Protein AF-A0A939VEJ2-F1 (afdb_monomer)

Sequence (74 aa):
IFEAKVGKGSLIMCSFDLLTDGNLPEIRQLRFSLLKYMQGKDFNPQTSITEQQLCSLLDSDLLKRETTPTTIYE

Foldseek 3Di:
DAKEAEDPRIDDDDPDDLPPPDPDVVSVVVVVVVVVCCVDPVPDHPHYDYPVRVVVVVPPCVVPPPPDPCPVPD

Structure (mmCIF, N/CA/C/O backbone):
data_AF-A0A939VEJ2-F1
#
_entry.id   AF-A0A939VEJ2-F1
#
loop_
_atom_site.group_PDB
_atom_site.id
_atom_site.type_symbol
_atom_site.label_atom_id
_atom_site.label_alt_id
_atom_site.label_comp_id
_atom_site.label_asym_id
_atom_site.label_entity_id
_atom_site.label_seq_id
_atom_site.pdbx_PDB_ins_code
_atom_site.Cartn_x
_atom_site.Cartn_y
_atom_site.Cartn_z
_atom_site.occupancy
_atom_site.B_iso_or_equiv
_atom_site.auth_seq_id
_atom_site.auth_comp_id
_atom_site.auth_asym_id
_atom_site.auth_atom_id
_atom_site.pdbx_PDB_model_num
ATOM 1 N N . ILE A 1 1 ? -2.015 -7.544 -6.035 1.00 87.50 1 ILE A N 1
ATOM 2 C CA . ILE A 1 1 ? -2.290 -6.170 -5.551 1.00 87.50 1 ILE A CA 1
ATOM 3 C C . ILE A 1 1 ? -3.458 -6.280 -4.593 1.00 87.50 1 ILE A C 1
ATOM 5 O O . ILE A 1 1 ? -4.386 -7.013 -4.912 1.00 87.50 1 ILE A O 1
ATOM 9 N N . PHE A 1 2 ? -3.393 -5.637 -3.434 1.00 92.12 2 PHE A N 1
ATOM 10 C CA . PHE A 1 2 ? -4.503 -5.616 -2.481 1.00 92.12 2 PHE A CA 1
ATOM 11 C C . PHE A 1 2 ? -4.653 -4.230 -1.860 1.00 92.12 2 PHE A C 1
ATOM 13 O O . PHE A 1 2 ? -3.735 -3.411 -1.930 1.00 92.12 2 PHE A O 1
ATOM 20 N N . GLU A 1 3 ? -5.803 -3.992 -1.241 1.00 95.12 3 GLU A N 1
ATOM 21 C CA . GLU A 1 3 ? -6.127 -2.761 -0.529 1.00 95.12 3 GLU A CA 1
ATOM 22 C C . GLU A 1 3 ? -6.541 -3.050 0.915 1.00 95.12 3 GLU A C 1
ATOM 24 O O . GLU A 1 3 ? -7.103 -4.106 1.213 1.00 95.12 3 GLU A O 1
ATOM 29 N N . ALA A 1 4 ? -6.248 -2.119 1.819 1.00 95.69 4 ALA A N 1
ATOM 30 C CA . ALA A 1 4 ? -6.613 -2.233 3.225 1.00 95.69 4 ALA A CA 1
ATOM 31 C C . ALA A 1 4 ? -6.758 -0.859 3.889 1.00 95.69 4 ALA A C 1
ATOM 33 O O . ALA A 1 4 ? -6.169 0.127 3.454 1.00 95.69 4 ALA A O 1
ATOM 34 N N . LYS A 1 5 ? -7.520 -0.795 4.978 1.00 96.38 5 LYS A N 1
ATOM 35 C CA . LYS A 1 5 ? -7.527 0.322 5.925 1.00 96.38 5 LYS A CA 1
ATOM 36 C C . LYS A 1 5 ? -6.448 0.087 6.973 1.00 96.38 5 LYS A C 1
ATOM 38 O O . LYS A 1 5 ? -6.328 -1.024 7.481 1.00 96.38 5 LYS A O 1
ATOM 43 N N . VAL A 1 6 ? -5.692 1.131 7.300 1.00 94.50 6 VAL A N 1
ATOM 44 C CA . VAL A 1 6 ? -4.641 1.091 8.327 1.00 94.50 6 VAL A CA 1
ATOM 45 C C . VAL A 1 6 ? -4.807 2.300 9.229 1.00 94.50 6 VAL A C 1
ATOM 47 O O . VAL A 1 6 ? -4.621 3.437 8.792 1.00 94.50 6 VAL A O 1
ATOM 50 N N . GLY A 1 7 ? -5.208 2.073 10.479 1.00 90.75 7 GLY A N 1
ATOM 51 C CA . GLY A 1 7 ? -5.530 3.160 11.403 1.00 90.75 7 GLY A CA 1
ATOM 52 C C . GLY A 1 7 ? -6.594 4.098 10.817 1.00 90.75 7 GLY A C 1
ATOM 53 O O . GLY A 1 7 ? -7.724 3.688 10.559 1.00 90.75 7 GLY A O 1
ATOM 54 N N . LYS A 1 8 ? -6.229 5.366 10.594 1.00 90.62 8 LYS A N 1
ATOM 55 C CA . LYS A 1 8 ? -7.105 6.384 9.975 1.00 90.62 8 LYS A CA 1
ATOM 56 C C . LYS A 1 8 ? -6.933 6.505 8.453 1.00 90.62 8 LYS A C 1
ATOM 58 O O . LYS A 1 8 ? -7.628 7.303 7.829 1.00 90.62 8 LYS A O 1
ATOM 63 N N . GLY A 1 9 ? -5.988 5.768 7.873 1.00 92.19 9 GLY A N 1
ATOM 64 C CA . GLY A 1 9 ? -5.619 5.829 6.463 1.00 92.19 9 GLY A CA 1
ATOM 65 C C . GLY A 1 9 ? -6.083 4.619 5.654 1.00 92.19 9 GLY A C 1
ATOM 66 O O . GLY A 1 9 ? -6.676 3.670 6.166 1.00 92.19 9 GLY A O 1
ATOM 67 N N . SER A 1 10 ? -5.792 4.667 4.357 1.00 94.19 10 SER A N 1
ATOM 68 C CA . SER A 1 10 ? -6.001 3.569 3.410 1.00 94.19 10 SER A CA 1
ATOM 69 C C . SER A 1 10 ? -4.697 3.269 2.679 1.00 94.19 10 SER A C 1
ATOM 71 O O . SER A 1 10 ? -3.892 4.167 2.438 1.00 94.19 10 SER A O 1
ATOM 73 N N . LEU A 1 11 ? -4.497 2.005 2.338 1.00 93.56 11 LEU A N 1
ATOM 74 C CA . LEU A 1 11 ? -3.285 1.455 1.753 1.00 93.56 11 LEU A CA 1
ATOM 75 C C . LEU A 1 11 ? -3.642 0.660 0.497 1.00 93.56 11 LEU A C 1
ATOM 77 O O . LEU A 1 11 ? -4.601 -0.110 0.503 1.00 93.56 11 LEU A O 1
ATOM 81 N N . ILE A 1 12 ? -2.822 0.801 -0.543 1.00 93.25 12 ILE A N 1
ATOM 82 C CA . ILE A 1 12 ? -2.718 -0.153 -1.649 1.00 93.25 12 ILE A CA 1
ATOM 83 C C . ILE A 1 12 ? -1.313 -0.738 -1.628 1.00 93.25 12 ILE A C 1
ATOM 85 O O . ILE A 1 12 ? -0.332 0.001 -1.577 1.00 93.25 12 ILE A O 1
ATOM 89 N N . MET A 1 13 ? -1.227 -2.062 -1.719 1.00 91.00 13 MET A N 1
ATOM 90 C CA . MET A 1 13 ? 0.027 -2.792 -1.833 1.00 91.00 13 MET A CA 1
ATOM 91 C C . MET A 1 13 ? 0.143 -3.427 -3.218 1.00 91.00 13 MET A C 1
ATOM 93 O O . MET A 1 13 ? -0.730 -4.185 -3.661 1.00 91.00 13 MET A O 1
ATOM 97 N N . CYS A 1 14 ? 1.255 -3.146 -3.892 1.00 89.94 14 CYS A N 1
ATOM 98 C CA . CYS A 1 14 ? 1.623 -3.719 -5.179 1.00 89.94 14 CYS A CA 1
ATOM 99 C C . CYS A 1 14 ? 3.006 -4.367 -5.062 1.00 89.94 14 CYS A C 1
ATOM 101 O O . CYS A 1 14 ? 3.912 -3.777 -4.488 1.00 89.94 14 CYS A O 1
ATOM 103 N N . SER A 1 15 ? 3.167 -5.573 -5.606 1.00 88.38 15 SER A N 1
ATOM 104 C CA . SER A 1 15 ? 4.452 -6.284 -5.640 1.00 88.38 15 SER A CA 1
ATOM 105 C C . SER A 1 15 ? 5.359 -5.835 -6.788 1.00 88.38 15 SER A C 1
ATOM 107 O O . SER A 1 15 ? 6.520 -6.223 -6.831 1.00 88.38 15 SER A O 1
ATOM 109 N N . PHE A 1 16 ? 4.823 -5.075 -7.747 1.00 87.88 16 PHE A N 1
ATOM 110 C CA . PHE A 1 16 ? 5.606 -4.513 -8.838 1.00 87.88 16 PHE A CA 1
ATOM 111 C C . 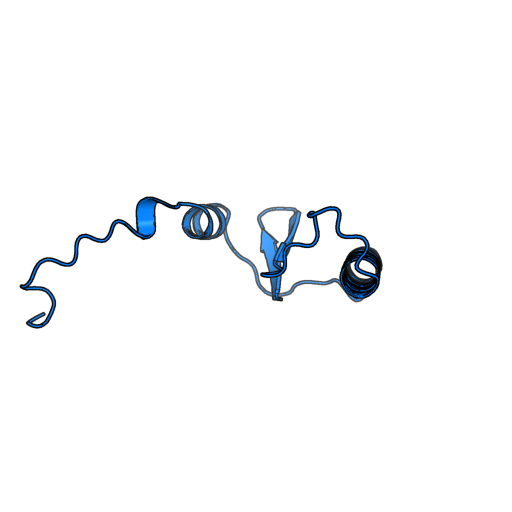PHE A 1 16 ? 6.305 -3.245 -8.382 1.00 87.88 16 PHE A C 1
ATOM 113 O O . PHE A 1 16 ? 5.719 -2.418 -7.680 1.00 87.88 16 PHE A O 1
ATOM 120 N N . ASP A 1 17 ? 7.528 -3.063 -8.861 1.00 88.06 17 ASP A N 1
ATOM 121 C CA . ASP A 1 17 ? 8.221 -1.801 -8.706 1.00 88.06 17 ASP A CA 1
ATOM 122 C C . ASP A 1 17 ? 7.623 -0.752 -9.657 1.00 88.06 17 ASP A C 1
ATOM 124 O O . ASP A 1 17 ? 7.896 -0.722 -10.855 1.00 88.06 17 ASP A O 1
ATOM 128 N N . LEU A 1 18 ? 6.749 0.088 -9.101 1.00 87.12 18 LEU A N 1
ATOM 129 C CA . LEU A 1 18 ? 6.090 1.193 -9.804 1.00 87.12 18 LEU A CA 1
ATOM 130 C C . LEU A 1 18 ? 6.865 2.516 -9.706 1.00 87.12 18 LEU A C 1
ATOM 132 O O . LEU A 1 18 ? 6.411 3.542 -10.229 1.00 87.12 18 LEU A O 1
ATOM 136 N N . LEU A 1 19 ? 7.967 2.519 -8.953 1.00 83.88 19 LEU A N 1
ATOM 137 C CA . LEU A 1 19 ? 8.751 3.709 -8.638 1.00 83.88 19 LEU A CA 1
ATOM 138 C C . LEU A 1 19 ? 10.068 3.745 -9.403 1.00 83.88 19 LEU A C 1
ATOM 140 O O . LEU A 1 19 ? 10.598 4.837 -9.600 1.00 83.88 19 LEU A O 1
ATOM 144 N N . THR A 1 20 ? 10.556 2.593 -9.865 1.00 81.56 20 THR A N 1
ATOM 145 C CA . THR A 1 20 ? 11.657 2.540 -10.819 1.00 81.56 20 THR A CA 1
ATOM 146 C C . THR A 1 20 ? 11.306 3.358 -12.055 1.00 81.56 20 THR A C 1
ATOM 148 O O . THR A 1 20 ? 10.276 3.153 -12.704 1.00 81.56 20 THR A O 1
ATOM 151 N N . ASP A 1 21 ? 12.195 4.295 -12.378 1.00 66.94 21 ASP A N 1
ATOM 152 C CA . ASP A 1 21 ? 12.092 5.151 -13.550 1.00 66.94 21 ASP A CA 1
ATOM 153 C C . ASP A 1 21 ? 12.492 4.344 -14.791 1.00 66.94 21 ASP A C 1
ATOM 155 O O . ASP A 1 21 ? 13.602 4.408 -15.317 1.00 66.94 21 ASP A O 1
ATOM 159 N N . GLY A 1 22 ? 11.588 3.460 -15.197 1.00 63.94 22 GLY A N 1
ATOM 160 C CA . GLY A 1 22 ? 11.691 2.714 -16.433 1.00 63.94 22 GLY A CA 1
ATOM 161 C C . GLY A 1 22 ? 10.928 3.455 -17.514 1.00 63.94 22 GLY A C 1
ATOM 162 O O . GLY A 1 22 ? 9.757 3.793 -17.344 1.00 63.94 22 GLY A O 1
ATOM 163 N N . ASN A 1 23 ? 11.524 3.609 -18.695 1.00 75.25 23 ASN A N 1
ATOM 164 C CA . ASN A 1 23 ? 10.820 4.090 -19.888 1.00 75.25 23 ASN A CA 1
ATOM 165 C C . ASN A 1 23 ? 9.672 3.165 -20.369 1.00 75.25 23 ASN A C 1
ATOM 167 O O . ASN A 1 23 ? 9.129 3.368 -21.457 1.00 75.25 23 ASN A O 1
ATOM 171 N N . LEU A 1 24 ? 9.278 2.193 -19.545 1.00 88.69 24 LEU A N 1
ATOM 172 C CA . LEU A 1 24 ? 8.277 1.168 -19.770 1.00 88.69 24 LEU A CA 1
ATOM 173 C C . LEU A 1 24 ? 6.862 1.774 -19.697 1.00 88.69 24 LEU A C 1
ATOM 175 O O . LEU A 1 24 ? 6.418 2.204 -18.623 1.00 88.69 24 LEU A O 1
ATOM 179 N N . PRO A 1 25 ? 6.141 1.870 -20.829 1.00 90.44 25 PRO A N 1
ATOM 180 C CA . PRO A 1 25 ? 4.800 2.451 -20.862 1.00 90.44 25 PRO A CA 1
ATOM 181 C C . PRO A 1 25 ? 3.804 1.720 -19.951 1.00 90.44 25 PRO A C 1
ATOM 183 O O . PRO A 1 25 ? 2.925 2.368 -19.383 1.00 90.44 25 PRO A O 1
ATOM 186 N N . GLU A 1 26 ? 3.963 0.412 -19.758 1.00 91.44 26 GLU A N 1
ATOM 187 C CA . GLU A 1 26 ? 3.121 -0.431 -18.913 1.00 91.44 26 GLU A CA 1
ATOM 188 C C . GLU A 1 26 ? 3.194 -0.052 -17.426 1.00 91.44 26 GLU A C 1
ATOM 190 O O . GLU A 1 26 ? 2.153 0.045 -16.774 1.00 91.44 26 GLU A O 1
ATOM 195 N N . ILE A 1 27 ? 4.384 0.266 -16.901 1.00 91.19 27 ILE A N 1
ATOM 196 C CA . ILE A 1 27 ? 4.556 0.689 -15.501 1.00 91.19 27 ILE A CA 1
ATOM 197 C C . ILE A 1 27 ? 3.901 2.056 -15.284 1.00 91.19 27 ILE A C 1
ATOM 199 O O . ILE A 1 27 ? 3.176 2.257 -14.306 1.00 91.19 27 ILE A O 1
ATOM 203 N N . ARG A 1 28 ? 4.088 2.988 -16.230 1.00 90.19 28 ARG A N 1
ATOM 204 C CA . ARG A 1 28 ? 3.463 4.319 -16.173 1.00 90.19 28 ARG A CA 1
ATOM 205 C C . ARG A 1 28 ? 1.941 4.236 -16.195 1.00 90.19 28 ARG A C 1
ATOM 207 O O . ARG A 1 28 ? 1.285 4.901 -15.392 1.00 90.19 28 ARG A O 1
ATOM 214 N N . GLN A 1 29 ? 1.381 3.422 -17.088 1.00 92.56 29 GLN A N 1
ATOM 215 C CA . GLN A 1 29 ? -0.066 3.228 -17.179 1.00 92.56 29 GLN A CA 1
ATOM 216 C C . GLN A 1 29 ? -0.640 2.572 -15.923 1.00 92.56 29 GLN A C 1
ATOM 218 O O . GLN A 1 29 ? -1.652 3.037 -15.396 1.00 92.56 29 GLN A O 1
ATOM 223 N N . LEU A 1 30 ? 0.028 1.543 -15.395 1.00 93.12 30 LEU A N 1
ATOM 224 C CA . LEU A 1 30 ? -0.4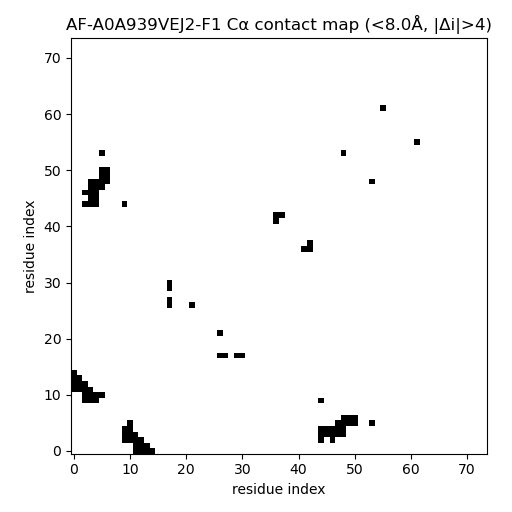00 0.880 -14.167 1.00 93.12 30 LEU A CA 1
ATOM 225 C C . LEU A 1 30 ? -0.386 1.847 -12.976 1.00 93.12 30 LEU A C 1
ATOM 227 O O . LEU A 1 30 ? -1.378 1.950 -12.255 1.00 93.12 30 LEU A O 1
ATOM 231 N N . ARG A 1 31 ? 0.691 2.623 -12.807 1.00 92.38 31 ARG A N 1
ATOM 232 C CA . ARG A 1 31 ? 0.780 3.656 -11.766 1.00 92.38 31 ARG A CA 1
ATOM 233 C C . ARG A 1 31 ? -0.326 4.702 -11.903 1.00 92.38 31 ARG A C 1
ATOM 235 O O . ARG A 1 31 ? -0.968 5.036 -10.910 1.00 92.38 31 ARG A O 1
ATOM 242 N N . PHE A 1 32 ? -0.562 5.209 -13.114 1.00 93.19 32 PHE A N 1
ATOM 243 C CA . PHE A 1 32 ? -1.639 6.164 -13.374 1.00 93.19 32 PHE A CA 1
ATOM 244 C C . PHE A 1 32 ? -3.009 5.583 -13.004 1.00 93.19 32 PHE A C 1
ATOM 246 O O . PHE A 1 32 ? -3.782 6.233 -12.302 1.00 93.19 32 PHE A O 1
ATOM 253 N N . SER A 1 33 ? -3.283 4.345 -13.420 1.00 94.19 33 SER A N 1
ATOM 254 C CA . SER A 1 33 ? -4.548 3.656 -13.151 1.00 94.19 33 SER A CA 1
ATOM 255 C C . SER A 1 33 ? -4.789 3.469 -11.652 1.00 94.19 33 SER A C 1
ATOM 257 O O . SER A 1 33 ? -5.879 3.763 -11.168 1.00 94.19 33 SER A O 1
ATOM 259 N N . LEU A 1 34 ? -3.763 3.061 -10.898 1.00 94.50 34 LEU A N 1
ATOM 260 C CA . LEU A 1 34 ? -3.851 2.895 -9.445 1.00 94.50 34 LEU A CA 1
ATOM 261 C C . LEU A 1 34 ? -4.093 4.226 -8.727 1.00 94.50 34 LEU A C 1
ATOM 263 O O . LEU A 1 34 ? -4.982 4.313 -7.885 1.00 94.50 34 LEU A O 1
ATOM 267 N N . LEU A 1 35 ? -3.363 5.282 -9.097 1.00 93.75 35 LEU A N 1
ATOM 268 C CA . LEU A 1 35 ? -3.584 6.614 -8.529 1.00 93.75 35 LEU A CA 1
ATOM 269 C C . LEU A 1 35 ? -4.990 7.131 -8.837 1.00 93.75 35 LEU A C 1
ATOM 271 O O . LEU A 1 35 ? -5.633 7.724 -7.972 1.00 93.75 35 LEU A O 1
ATOM 275 N N . LYS A 1 36 ? -5.485 6.891 -10.056 1.00 96.44 36 LYS A N 1
ATOM 276 C CA . LYS A 1 36 ? -6.832 7.302 -10.449 1.00 96.44 36 LYS A CA 1
ATOM 277 C C . LYS A 1 36 ? -7.905 6.535 -9.680 1.00 96.44 36 LYS A C 1
ATOM 279 O O . LYS A 1 36 ? -8.872 7.152 -9.240 1.00 96.44 36 LYS A O 1
ATOM 284 N N . TYR A 1 37 ? -7.713 5.232 -9.490 1.00 96.00 37 TYR A N 1
ATOM 285 C CA . TYR A 1 37 ? -8.580 4.390 -8.671 1.00 96.00 37 TYR A CA 1
ATOM 286 C C . TYR A 1 37 ? -8.640 4.893 -7.223 1.00 96.00 37 TYR A C 1
ATOM 288 O O . TYR A 1 37 ? -9.732 5.151 -6.729 1.00 96.00 37 TYR A O 1
ATOM 296 N N . MET A 1 38 ? -7.490 5.170 -6.594 1.00 94.50 38 MET A N 1
ATOM 297 C CA . MET A 1 38 ? -7.409 5.683 -5.214 1.00 94.50 38 MET A CA 1
ATOM 298 C C . MET A 1 38 ? -8.098 7.039 -4.998 1.00 94.50 38 MET A C 1
ATOM 300 O O . MET A 1 38 ? -8.472 7.368 -3.876 1.00 94.50 38 MET A O 1
ATOM 304 N N . GLN A 1 39 ? -8.245 7.845 -6.053 1.00 95.25 39 GLN A N 1
ATOM 305 C CA . GLN A 1 39 ? -8.969 9.123 -6.015 1.00 95.25 39 GLN A CA 1
ATOM 306 C C . GLN A 1 39 ? -10.485 8.961 -6.206 1.00 95.25 39 GLN A C 1
ATOM 308 O O . GLN A 1 39 ? -11.240 9.912 -5.997 1.00 95.25 39 GLN A O 1
ATOM 313 N N . GLY A 1 40 ? -10.928 7.798 -6.680 1.00 94.56 40 GLY A N 1
ATOM 314 C CA . GLY A 1 40 ? -12.325 7.498 -6.949 1.00 94.56 40 GLY A CA 1
ATOM 315 C C . GLY A 1 40 ? -13.092 7.083 -5.697 1.00 94.56 40 GLY A C 1
ATOM 316 O O . GLY A 1 40 ? -12.521 6.722 -4.674 1.00 94.56 40 GLY A O 1
ATOM 317 N N . LYS A 1 41 ? -14.424 7.089 -5.803 1.00 94.19 41 LYS A N 1
ATOM 318 C CA . LYS A 1 41 ? -15.316 6.576 -4.747 1.00 94.19 41 LYS A CA 1
ATOM 319 C C . LYS A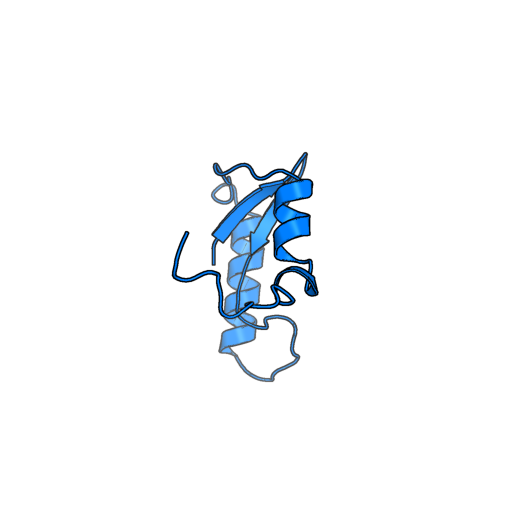 1 41 ? -15.265 5.052 -4.621 1.00 94.19 41 LYS A C 1
ATOM 321 O O . LYS A 1 41 ? -15.633 4.521 -3.579 1.00 94.19 41 LYS A O 1
ATOM 326 N N . ASP A 1 42 ? -14.823 4.381 -5.681 1.00 94.12 42 ASP A N 1
ATOM 327 C CA . ASP A 1 42 ? -14.713 2.924 -5.736 1.00 94.12 42 ASP A CA 1
ATOM 328 C C . ASP A 1 42 ? -13.568 2.409 -4.858 1.00 94.12 42 ASP A C 1
ATOM 330 O O . ASP A 1 42 ? -13.623 1.274 -4.391 1.00 94.12 42 ASP A O 1
ATOM 334 N N . PHE A 1 43 ? -12.575 3.257 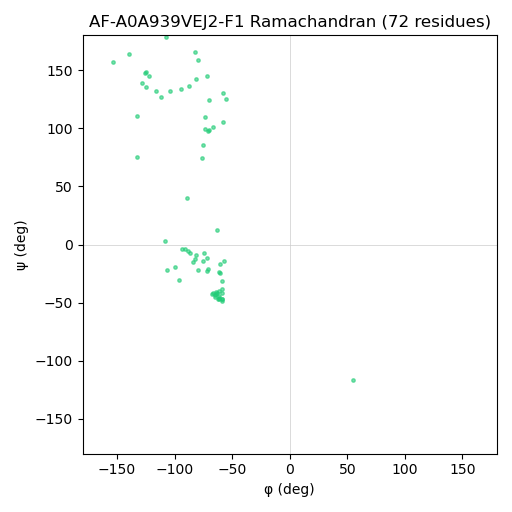-4.559 1.00 95.75 43 PHE A N 1
ATOM 335 C CA . PHE A 1 43 ? -11.554 2.948 -3.568 1.00 95.75 43 PHE A CA 1
ATOM 336 C C . PHE A 1 43 ? -12.123 3.086 -2.154 1.00 95.75 43 PHE A C 1
ATOM 338 O O . PHE A 1 43 ? -12.032 4.125 -1.498 1.00 95.75 43 PHE A O 1
ATOM 345 N N . ASN A 1 44 ? -12.737 2.003 -1.689 1.00 94.69 44 ASN A N 1
ATOM 346 C CA . ASN A 1 44 ? -13.308 1.883 -0.357 1.00 94.69 44 ASN A CA 1
ATOM 347 C C . ASN A 1 44 ? -12.869 0.548 0.268 1.00 94.69 44 ASN A C 1
ATOM 349 O O . ASN A 1 44 ? -13.678 -0.383 0.343 1.00 94.69 44 ASN A O 1
ATOM 353 N N . PRO A 1 45 ? -11.607 0.438 0.728 1.00 94.62 45 PRO A N 1
ATOM 354 C CA . PRO A 1 45 ? -11.087 -0.800 1.294 1.00 94.62 45 PRO A CA 1
ATOM 355 C C . PRO A 1 45 ? -11.923 -1.266 2.488 1.00 94.62 45 PRO A C 1
ATOM 357 O O . PRO A 1 45 ? -12.213 -0.496 3.408 1.00 94.62 45 PRO A O 1
ATOM 360 N N . GLN A 1 46 ? -12.321 -2.538 2.483 1.00 94.06 46 GLN A N 1
ATOM 361 C CA . GLN A 1 46 ? -13.111 -3.142 3.568 1.00 94.06 46 GLN A CA 1
ATOM 362 C C . GLN A 1 46 ? -12.241 -3.892 4.575 1.00 94.06 46 GLN A C 1
ATOM 364 O O . GLN A 1 46 ? -12.552 -3.935 5.763 1.00 94.06 46 GLN A O 1
ATOM 369 N N . THR A 1 47 ? -11.123 -4.443 4.111 1.00 93.81 47 THR A N 1
ATOM 370 C CA . THR A 1 47 ? -10.159 -5.139 4.958 1.00 93.81 47 THR A CA 1
ATOM 371 C C . THR A 1 47 ? -9.441 -4.136 5.850 1.00 93.81 47 THR A C 1
ATOM 373 O O . THR A 1 47 ? -8.852 -3.183 5.349 1.00 93.81 47 THR A O 1
ATOM 376 N N . SER A 1 48 ? -9.475 -4.345 7.163 1.00 94.94 48 SER A N 1
ATOM 377 C CA . SER A 1 48 ? -8.736 -3.533 8.133 1.00 94.94 48 SER A CA 1
ATOM 378 C C . SER A 1 48 ? -7.519 -4.305 8.627 1.00 94.94 48 SER A C 1
ATOM 380 O O . SER A 1 48 ? -7.649 -5.470 9.001 1.00 94.94 48 SER A O 1
ATOM 382 N N . ILE A 1 49 ? -6.354 -3.661 8.631 1.00 93.62 49 ILE A N 1
ATOM 383 C CA . ILE A 1 49 ? -5.115 -4.189 9.210 1.00 93.62 49 ILE A CA 1
ATOM 384 C C . ILE A 1 49 ? -4.604 -3.222 10.278 1.00 93.62 49 ILE A C 1
ATOM 386 O O . ILE A 1 49 ? -4.757 -2.002 10.164 1.00 93.62 49 ILE A O 1
ATOM 390 N N . THR A 1 50 ? -4.005 -3.755 11.338 1.00 93.88 50 THR A N 1
ATOM 391 C CA . THR A 1 50 ? -3.397 -2.918 12.377 1.00 93.88 50 THR A CA 1
ATOM 392 C C . THR A 1 50 ? -2.024 -2.412 11.942 1.00 93.88 50 THR A C 1
ATOM 394 O O . THR A 1 50 ? -1.362 -3.004 11.088 1.00 93.88 50 THR A O 1
ATOM 397 N N . GLU A 1 51 ? -1.561 -1.324 12.559 1.00 91.12 51 GLU A N 1
ATOM 398 C CA . GLU A 1 51 ? -0.205 -0.810 12.337 1.00 91.12 51 GLU A CA 1
ATOM 399 C C . GLU A 1 51 ? 0.851 -1.862 12.698 1.00 91.12 51 GLU A C 1
ATOM 401 O O . GLU A 1 51 ? 1.807 -2.038 11.952 1.00 91.12 51 GLU A O 1
ATOM 406 N N . GLN A 1 52 ? 0.642 -2.644 13.768 1.00 90.00 52 GLN A N 1
ATOM 407 C CA . GLN A 1 52 ? 1.555 -3.736 14.122 1.00 90.00 52 GLN A CA 1
ATOM 408 C C . GLN A 1 52 ? 1.607 -4.824 13.039 1.00 90.00 52 GLN A C 1
ATOM 410 O O . GLN A 1 52 ? 2.688 -5.310 12.716 1.00 90.00 52 GLN A O 1
ATOM 415 N N . GLN A 1 53 ? 0.460 -5.196 12.458 1.00 89.19 53 GLN A N 1
ATOM 416 C CA . GLN A 1 53 ? 0.413 -6.161 11.357 1.00 89.19 53 GLN A CA 1
ATOM 417 C C . GLN A 1 53 ? 1.135 -5.620 10.123 1.00 89.19 53 GLN A C 1
ATOM 419 O O . GLN A 1 53 ? 1.910 -6.348 9.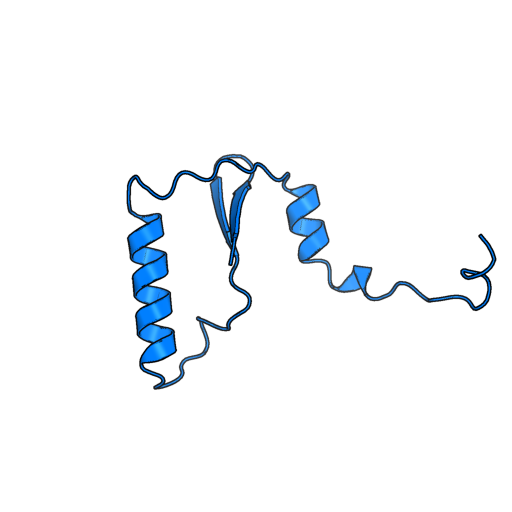509 1.00 89.19 53 GLN A O 1
ATOM 424 N N . LEU A 1 54 ? 0.938 -4.343 9.787 1.00 90.00 54 LEU A N 1
ATOM 425 C CA . LEU A 1 54 ? 1.657 -3.708 8.687 1.00 90.00 54 LEU A CA 1
ATOM 426 C C . LEU A 1 54 ? 3.173 -3.698 8.929 1.00 90.00 54 LEU A C 1
ATOM 428 O O . LEU A 1 54 ? 3.918 -4.094 8.038 1.00 90.00 54 LEU A O 1
ATOM 432 N N . CYS A 1 55 ? 3.630 -3.308 10.121 1.00 89.12 55 CYS A N 1
ATOM 433 C CA . CYS A 1 55 ? 5.053 -3.333 10.467 1.00 89.12 55 CYS A CA 1
ATOM 434 C C . CYS A 1 55 ? 5.634 -4.745 10.355 1.00 89.12 55 CYS A C 1
ATOM 436 O O . CYS A 1 55 ? 6.689 -4.918 9.754 1.00 89.12 55 CYS A O 1
ATOM 438 N N . SER A 1 56 ? 4.899 -5.768 10.806 1.00 88.81 56 SER A N 1
ATOM 439 C CA . SER A 1 56 ? 5.350 -7.158 10.687 1.00 88.81 56 SER A CA 1
ATOM 440 C C . SER A 1 56 ? 5.540 -7.626 9.235 1.00 88.81 56 SER A C 1
ATOM 442 O O . SER A 1 56 ? 6.309 -8.546 8.990 1.00 88.81 56 SER A O 1
ATOM 444 N N . LEU A 1 57 ? 4.878 -6.995 8.255 1.00 84.56 57 LEU A N 1
ATOM 445 C CA . LEU A 1 57 ? 5.092 -7.286 6.830 1.00 84.56 57 LEU A CA 1
ATOM 446 C C . LEU A 1 57 ? 6.352 -6.617 6.261 1.00 84.56 57 LEU A C 1
ATOM 448 O O . LEU A 1 57 ? 6.843 -7.044 5.218 1.00 84.56 57 LEU A O 1
ATOM 452 N N . LEU A 1 58 ? 6.838 -5.554 6.905 1.00 82.06 58 LEU A N 1
ATOM 453 C CA . LEU A 1 58 ? 7.989 -4.759 6.467 1.00 82.06 58 LEU A CA 1
ATOM 454 C C . LEU A 1 58 ? 9.278 -5.134 7.209 1.00 82.06 58 LEU A C 1
ATOM 456 O O . LEU A 1 58 ? 10.367 -4.852 6.708 1.00 82.06 58 LEU A O 1
ATOM 460 N N . ASP A 1 59 ? 9.160 -5.783 8.368 1.00 79.94 59 ASP A N 1
AT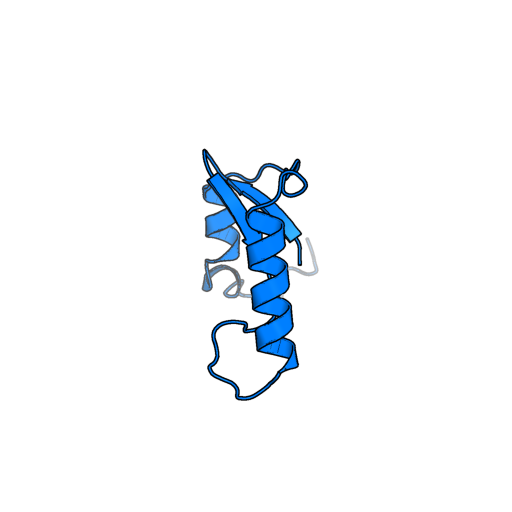OM 461 C CA . ASP A 1 59 ? 10.295 -6.277 9.138 1.00 79.94 59 ASP A CA 1
ATOM 462 C C . ASP A 1 59 ? 11.019 -7.396 8.377 1.00 79.94 59 ASP A C 1
ATOM 464 O O . ASP A 1 59 ? 10.634 -8.569 8.378 1.00 79.94 59 ASP A O 1
ATOM 468 N N . SER A 1 60 ? 12.133 -7.024 7.748 1.00 60.84 60 SER A N 1
ATOM 469 C CA . SER A 1 60 ? 13.065 -7.930 7.071 1.00 60.84 60 SER A CA 1
ATOM 470 C C . SER A 1 60 ? 13.685 -8.975 8.011 1.00 60.84 60 SER A C 1
ATOM 472 O O . SER A 1 60 ? 14.178 -10.004 7.546 1.00 60.84 60 SER A O 1
ATOM 474 N N . ASP A 1 61 ? 13.613 -8.763 9.327 1.00 57.06 61 ASP A N 1
ATOM 475 C CA . ASP A 1 61 ? 14.111 -9.694 10.341 1.00 57.06 61 ASP A CA 1
ATOM 476 C C . ASP A 1 61 ? 13.213 -10.928 10.556 1.00 57.06 61 ASP A C 1
ATOM 478 O O . ASP A 1 61 ? 13.694 -11.932 11.079 1.00 57.06 61 ASP A O 1
ATOM 482 N N . LEU A 1 62 ? 11.959 -10.956 10.076 1.00 54.56 62 LEU A N 1
ATOM 483 C CA . LEU A 1 62 ? 11.136 -12.180 10.130 1.00 54.56 62 LEU A CA 1
ATOM 484 C C . LEU A 1 62 ? 11.589 -13.277 9.147 1.00 54.56 62 LEU A C 1
ATOM 486 O O . LEU A 1 62 ? 11.161 -14.428 9.270 1.00 54.56 62 LEU A O 1
ATOM 490 N N . LEU A 1 63 ? 12.483 -12.950 8.205 1.00 53.06 63 LEU A N 1
ATOM 491 C CA . LEU A 1 63 ? 13.179 -13.920 7.350 1.00 53.06 63 LEU A CA 1
ATOM 492 C C . LEU A 1 63 ?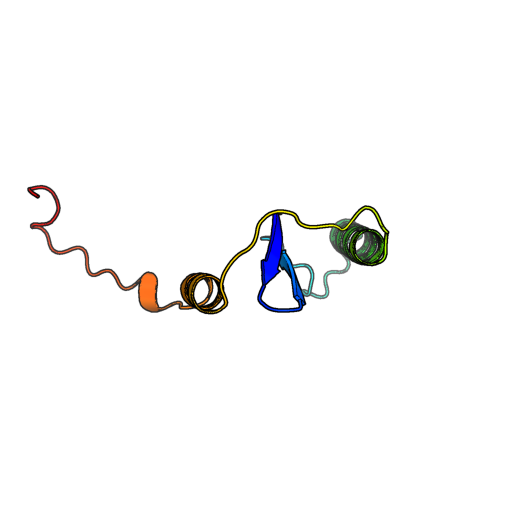 14.387 -14.573 8.046 1.00 53.06 63 LEU A C 1
ATOM 494 O O . LEU A 1 63 ? 14.903 -15.565 7.540 1.00 53.06 63 LEU A O 1
ATOM 498 N N . LYS A 1 64 ? 14.802 -14.092 9.229 1.00 52.00 64 LYS A N 1
ATOM 499 C CA . LYS A 1 64 ? 15.797 -14.752 10.096 1.00 52.00 64 LYS A CA 1
ATOM 500 C C . LYS A 1 64 ? 15.142 -15.729 11.073 1.00 52.00 64 LYS A C 1
ATOM 502 O O . LYS A 1 64 ? 15.527 -15.824 12.236 1.00 52.00 64 LYS A O 1
ATOM 507 N N . ARG A 1 65 ? 14.138 -16.483 10.622 1.00 54.97 65 ARG A N 1
ATOM 508 C CA . ARG A 1 65 ? 13.797 -17.720 11.325 1.00 54.97 65 ARG A CA 1
ATOM 509 C C . ARG A 1 65 ? 14.934 -18.701 11.068 1.00 54.97 65 ARG A C 1
ATOM 511 O O . ARG A 1 65 ? 14.991 -19.314 10.008 1.00 54.97 65 ARG A O 1
ATOM 518 N N . GLU A 1 66 ? 15.855 -18.812 12.019 1.00 51.47 66 GLU A N 1
ATOM 519 C CA . GLU A 1 66 ? 16.808 -19.916 12.057 1.00 51.47 66 GLU A CA 1
ATOM 520 C C . GLU A 1 66 ? 16.003 -21.219 12.115 1.00 51.47 66 GLU A C 1
ATOM 522 O O . GLU A 1 66 ? 15.381 -21.547 13.125 1.00 51.47 66 GLU A O 1
ATOM 527 N N . THR A 1 67 ? 15.946 -21.950 11.003 1.00 52.19 67 THR A N 1
ATOM 528 C CA . THR A 1 67 ? 15.403 -23.306 10.994 1.00 52.19 67 THR A CA 1
ATOM 529 C 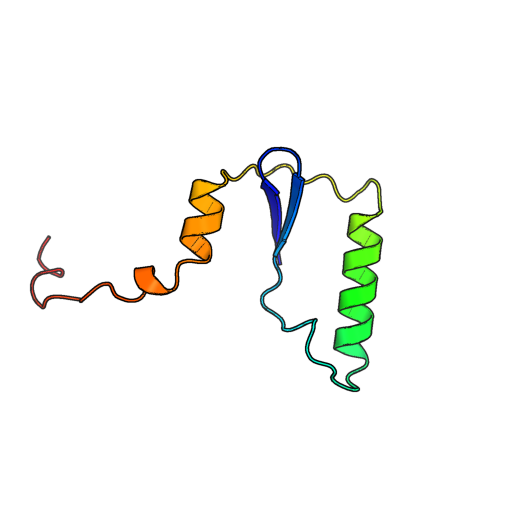C . THR A 1 67 ? 16.401 -24.193 11.724 1.00 52.19 67 THR A C 1
ATOM 531 O O . THR A 1 67 ? 17.410 -24.605 11.147 1.00 52.19 67 THR A O 1
ATOM 534 N N . THR A 1 68 ? 16.163 -24.462 13.004 1.00 60.88 68 THR A N 1
ATOM 535 C CA . THR A 1 68 ? 16.910 -25.503 13.707 1.00 60.88 68 THR A CA 1
ATOM 536 C C . THR A 1 68 ? 16.443 -26.878 13.202 1.00 60.88 68 THR A C 1
ATOM 538 O O . THR A 1 68 ? 15.263 -27.048 12.891 1.00 60.88 68 THR A O 1
ATOM 541 N N . PRO A 1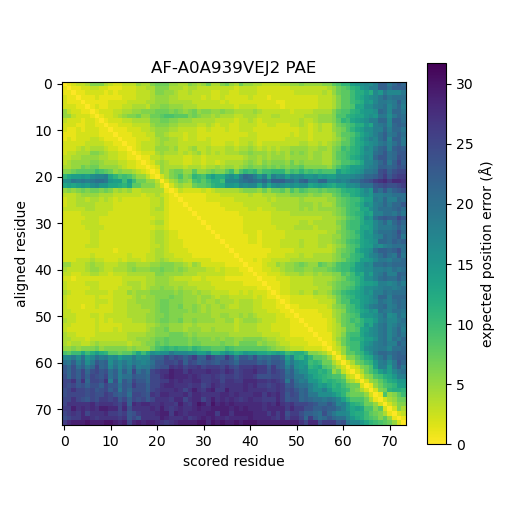 69 ? 17.332 -27.885 13.094 1.00 71.38 69 PRO A N 1
ATOM 542 C CA . PRO A 1 69 ? 16.994 -29.214 12.560 1.00 71.38 69 PRO A CA 1
ATOM 543 C C . PRO A 1 69 ? 15.851 -29.950 13.285 1.00 71.38 69 PRO A C 1
ATOM 545 O O . PRO A 1 69 ? 15.351 -30.954 12.786 1.00 71.38 69 PRO A O 1
ATOM 548 N N . THR A 1 70 ? 15.452 -29.491 14.471 1.00 66.31 70 THR A N 1
ATOM 549 C CA . THR A 1 70 ? 14.442 -30.118 15.331 1.00 66.31 70 THR A CA 1
ATOM 550 C C . THR A 1 70 ? 13.000 -29.684 15.056 1.00 66.31 70 THR A C 1
ATOM 552 O O . THR A 1 70 ? 12.093 -30.287 15.615 1.00 66.31 70 THR A O 1
ATOM 555 N N . THR A 1 71 ? 12.747 -28.712 14.175 1.00 61.16 71 THR A N 1
ATOM 556 C CA . THR A 1 71 ? 11.390 -28.168 13.941 1.00 61.16 71 THR A CA 1
ATOM 557 C C . THR A 1 71 ? 10.445 -29.079 13.148 1.00 61.16 71 THR A C 1
ATOM 559 O O . THR A 1 71 ? 9.271 -28.763 13.020 1.00 61.16 71 THR A O 1
ATOM 562 N N . ILE A 1 72 ? 10.927 -30.204 12.607 1.00 60.38 72 ILE A N 1
ATOM 563 C CA . ILE A 1 72 ? 10.105 -31.179 11.858 1.00 60.38 72 ILE A CA 1
ATOM 564 C C . ILE A 1 72 ? 9.437 -32.208 12.800 1.00 60.38 72 ILE A C 1
ATOM 566 O O . ILE A 1 72 ? 8.611 -33.006 12.363 1.00 60.38 72 ILE A O 1
ATOM 570 N N . TYR A 1 73 ? 9.782 -32.199 14.092 1.00 63.75 73 TYR A N 1
ATOM 571 C CA . TYR A 1 73 ? 9.283 -33.158 15.086 1.00 63.75 73 TYR A CA 1
ATOM 572 C C . TYR A 1 73 ? 8.289 -32.562 16.103 1.00 63.75 73 TYR A C 1
ATOM 574 O O . TYR A 1 73 ? 7.871 -33.286 17.006 1.00 63.75 73 TYR A O 1
ATOM 582 N N . GLU A 1 74 ? 7.917 -31.284 15.965 1.00 53.91 74 GLU A N 1
ATOM 583 C CA . GLU A 1 74 ? 6.819 -30.628 16.705 1.00 53.91 74 GLU A CA 1
ATOM 584 C C . GLU A 1 74 ? 5.591 -30.453 15.804 1.00 53.91 74 GLU A C 1
ATOM 586 O O . GLU A 1 74 ? 4.467 -30.692 16.302 1.00 53.91 74 GLU A O 1
#

pLDDT: mean 83.85, std 14.31, range [51.47, 96.44]

Solvent-accessible surface area (backbone atoms only — not comparable to full-atom values): 4810 Å² total; per-residue (Å²): 115,54,59,26,26,40,84,96,46,76,46,76,51,64,92,66,80,67,77,66,92,57,96,47,66,67,48,54,51,51,48,51,51,52,55,53,43,66,72,36,86,83,56,64,60,80,48,75,45,51,64,67,59,54,49,62,76,67,46,72,67,72,74,66,66,79,82,58,94,67,71,87,80,116

Secondary structure (DSSP, 8-state):
-EEEEETTEEEEE-SS-SSS----HHHHHHHHHHHHHHTSTT-----EE-HHHHHHHH-GGGG-----TTTT--

Mean predicted aligned error: 9.26 Å

Radius of gyration: 17.41 Å; Cα contacts (8 Å, |Δi|>4): 48; chains: 1; bounding box: 32×42×38 Å